Protein AF-L1JAZ6-F1 (afdb_monomer_lite)

Structure (mmCIF, N/CA/C/O backbone):
data_AF-L1JAZ6-F1
#
_entry.id   AF-L1JAZ6-F1
#
loop_
_atom_site.group_PDB
_atom_site.id
_atom_site.type_symbol
_atom_site.label_atom_id
_atom_site.label_alt_id
_atom_site.label_comp_id
_atom_site.label_asym_id
_atom_site.label_entity_id
_atom_site.label_seq_id
_atom_site.pdbx_PDB_ins_code
_atom_site.Cartn_x
_atom_site.Cartn_y
_atom_site.Cartn_z
_atom_site.occupancy
_atom_site.B_iso_or_equiv
_atom_site.auth_seq_id
_atom_site.auth_comp_id
_atom_site.auth_asym_id
_atom_site.auth_atom_id
_atom_site.pdbx_PDB_model_num
ATOM 1 N N . MET A 1 1 ? 54.552 40.195 18.607 1.00 40.12 1 MET A N 1
ATOM 2 C CA . MET A 1 1 ? 54.173 41.070 17.476 1.00 40.12 1 MET A CA 1
ATOM 3 C C . MET A 1 1 ? 52.651 41.120 17.447 1.00 40.12 1 MET A C 1
ATOM 5 O O . MET A 1 1 ? 52.042 40.078 17.297 1.00 40.12 1 MET A O 1
ATOM 9 N N . SER A 1 2 ? 52.064 42.185 18.000 1.00 42.31 2 SER A N 1
ATOM 10 C CA . SER A 1 2 ? 51.432 43.288 17.237 1.00 42.31 2 SER A CA 1
ATOM 11 C C . SER A 1 2 ? 50.010 42.903 16.792 1.00 42.31 2 SER A C 1
ATOM 13 O O . SER A 1 2 ? 49.871 42.086 15.899 1.00 42.31 2 SER A O 1
ATOM 15 N N . LYS A 1 3 ? 48.961 43.256 17.552 1.00 48.41 3 LYS A N 1
ATOM 16 C CA . LYS A 1 3 ? 48.228 44.549 17.617 1.00 48.41 3 LYS A CA 1
ATOM 17 C C . LYS A 1 3 ? 47.015 44.567 16.667 1.00 48.41 3 LYS A C 1
ATOM 19 O O . LYS A 1 3 ? 47.240 44.604 15.469 1.00 48.41 3 LYS A O 1
ATOM 24 N N . ASN A 1 4 ? 45.824 44.749 17.268 1.00 46.75 4 ASN A N 1
ATOM 25 C CA . ASN A 1 4 ? 44.777 45.726 16.884 1.00 46.75 4 ASN A CA 1
ATOM 26 C C . ASN A 1 4 ? 44.071 45.490 15.517 1.00 46.75 4 ASN A C 1
ATOM 28 O O . ASN A 1 4 ? 44.657 44.929 14.614 1.00 46.75 4 ASN A O 1
ATOM 32 N N . LEU A 1 5 ? 42.834 45.892 15.210 1.00 50.84 5 LEU A N 1
ATOM 33 C CA . LEU A 1 5 ? 41.821 46.783 15.785 1.00 50.84 5 LEU A CA 1
ATOM 34 C C . LEU A 1 5 ? 40.533 46.623 14.922 1.00 50.84 5 LEU A C 1
ATOM 36 O O . LEU A 1 5 ? 40.584 45.982 13.878 1.00 50.84 5 LEU A O 1
ATOM 40 N N . LEU A 1 6 ? 39.487 47.375 15.292 1.00 52.31 6 LEU A N 1
ATOM 41 C CA . LEU A 1 6 ? 38.305 47.834 14.524 1.00 52.31 6 LEU A CA 1
ATOM 42 C C . LEU A 1 6 ? 37.010 47.026 14.728 1.00 52.31 6 LEU A C 1
ATOM 44 O O . LEU A 1 6 ? 36.834 45.967 14.144 1.00 52.31 6 LEU A O 1
ATOM 48 N N . PHE A 1 7 ? 36.167 47.360 15.715 1.00 40.31 7 PHE A N 1
ATOM 49 C CA . PHE A 1 7 ? 35.274 48.531 15.924 1.00 40.31 7 PHE A CA 1
ATOM 50 C C . PHE A 1 7 ? 33.908 48.445 15.213 1.00 40.31 7 PHE A C 1
ATOM 52 O O . PHE A 1 7 ? 33.832 48.467 13.994 1.00 40.31 7 PHE A O 1
ATOM 59 N N . CYS A 1 8 ? 32.871 48.459 16.067 1.00 37.38 8 CYS A N 1
ATOM 60 C CA . CYS A 1 8 ? 31.588 49.178 15.996 1.00 37.38 8 CYS A CA 1
ATOM 61 C C . CYS A 1 8 ? 30.747 49.161 14.708 1.00 37.38 8 CYS A C 1
ATOM 63 O O . CYS A 1 8 ? 31.139 49.735 13.704 1.00 37.38 8 CYS A O 1
ATOM 65 N N . ALA A 1 9 ? 29.468 48.782 14.830 1.00 44.75 9 ALA A N 1
ATOM 66 C CA . ALA A 1 9 ? 28.388 49.727 15.169 1.00 44.75 9 ALA A CA 1
ATOM 67 C C . ALA A 1 9 ? 26.988 49.090 14.994 1.00 44.75 9 ALA A C 1
ATOM 69 O O . ALA A 1 9 ? 26.749 48.386 14.024 1.00 44.75 9 ALA A O 1
ATOM 70 N N . LEU A 1 10 ? 26.110 49.352 15.977 1.00 42.75 10 LEU A N 1
ATOM 71 C CA . LEU A 1 10 ? 24.695 49.776 15.886 1.00 42.75 10 LEU A CA 1
ATOM 72 C C . LEU A 1 10 ? 23.866 49.349 14.644 1.00 42.75 10 LEU A C 1
ATOM 74 O O . LEU A 1 10 ? 24.276 49.547 13.515 1.00 42.75 10 LEU A O 1
ATOM 78 N N . ALA A 1 11 ? 22.614 48.903 14.761 1.00 49.25 11 ALA A N 1
ATOM 79 C CA . ALA A 1 11 ? 21.564 49.561 15.530 1.00 49.25 11 ALA A CA 1
ATOM 80 C C . ALA A 1 11 ? 20.359 48.637 15.793 1.00 49.25 11 ALA A C 1
ATOM 82 O O . ALA A 1 11 ? 19.863 47.949 14.904 1.00 49.25 11 ALA A O 1
ATOM 83 N N . LEU A 1 12 ? 19.860 48.708 17.026 1.00 52.28 12 LEU A N 1
ATOM 84 C CA . LEU A 1 12 ? 18.477 48.422 17.395 1.00 52.28 12 LEU A CA 1
ATOM 85 C C . LEU A 1 12 ? 17.603 49.604 16.956 1.00 52.28 12 LEU A C 1
ATOM 87 O O . LEU A 1 12 ? 17.948 50.746 17.252 1.00 52.28 12 LEU A O 1
ATOM 91 N N . SER A 1 13 ? 16.439 49.349 16.363 1.00 60.44 13 SER A N 1
ATOM 92 C CA . SER A 1 13 ? 15.348 50.330 16.376 1.00 60.44 13 SER A CA 1
ATOM 93 C C . SER A 1 13 ? 13.987 49.640 16.395 1.00 60.44 13 SER A C 1
ATOM 95 O O . SER A 1 13 ? 13.542 49.068 15.401 1.00 60.44 13 SER A O 1
ATOM 97 N N . LEU A 1 14 ? 13.344 49.718 17.563 1.00 57.47 14 LEU A N 1
ATOM 98 C CA . LEU A 1 14 ? 11.911 49.532 17.765 1.00 57.47 14 LEU A CA 1
ATOM 99 C C . LEU A 1 14 ? 11.143 50.687 17.109 1.00 57.47 14 LEU A C 1
ATOM 101 O O . LEU A 1 14 ? 11.584 51.830 17.202 1.00 57.47 14 LEU A O 1
ATOM 105 N N . SER A 1 15 ? 9.964 50.419 16.546 1.00 58.94 15 SER A N 1
ATOM 106 C CA . SER A 1 15 ? 8.870 51.391 16.346 1.00 58.94 15 SER A CA 1
ATOM 107 C C . SER A 1 15 ? 7.587 50.588 16.074 1.00 58.94 15 SER A C 1
ATOM 109 O O . SER A 1 15 ? 7.510 49.899 15.067 1.00 58.94 15 SER A O 1
ATOM 111 N N . SER A 1 16 ? 6.698 50.391 17.046 1.00 59.62 16 SER A N 1
ATOM 112 C CA . SER A 1 16 ? 5.607 51.291 17.466 1.00 59.62 16 SER A CA 1
ATOM 113 C C . SER A 1 16 ? 4.258 50.857 16.879 1.00 59.62 16 SER A C 1
ATOM 115 O O . SER A 1 16 ? 4.050 50.852 15.672 1.00 59.62 16 SER A O 1
ATOM 117 N N . LEU A 1 17 ? 3.353 50.482 17.789 1.00 53.88 17 LEU A N 1
ATOM 118 C CA . LEU A 1 17 ? 1.921 50.269 17.580 1.00 53.88 17 LEU A CA 1
ATOM 119 C C . LEU A 1 17 ? 1.251 51.507 16.967 1.00 53.88 17 LEU A C 1
ATOM 121 O O . LEU A 1 17 ? 1.543 52.620 17.398 1.00 53.88 17 LEU A O 1
ATOM 125 N N . GLN A 1 18 ? 0.211 51.290 16.156 1.00 60.66 18 GLN A N 1
ATOM 126 C CA . GLN A 1 18 ? -0.984 52.141 16.178 1.00 60.66 18 GLN A CA 1
ATOM 127 C C . GLN A 1 18 ? -2.245 51.363 15.762 1.00 60.66 18 GLN A C 1
ATOM 129 O O . GLN A 1 18 ? -2.396 50.909 14.631 1.00 60.66 18 GLN A O 1
ATOM 134 N N . LEU A 1 19 ? -3.139 51.221 16.745 1.00 54.38 19 LEU A N 1
ATOM 135 C CA . LEU A 1 19 ? -4.578 50.983 16.619 1.00 54.38 19 LEU A CA 1
ATOM 136 C C . LEU A 1 19 ? -5.253 52.181 15.928 1.00 54.38 19 LEU A C 1
ATOM 138 O O . LEU A 1 19 ? -4.912 53.313 16.258 1.00 54.38 19 LEU A O 1
ATOM 142 N N . ALA A 1 20 ? -6.287 51.931 15.117 1.00 49.22 20 ALA A N 1
ATOM 143 C CA . ALA A 1 20 ? -7.644 52.498 15.273 1.00 49.22 20 ALA A CA 1
ATOM 144 C C . ALA A 1 20 ? -8.492 52.194 14.017 1.00 49.22 20 ALA A C 1
ATOM 146 O O . ALA A 1 20 ? -8.080 52.487 12.904 1.00 49.22 20 ALA A O 1
ATOM 147 N N . VAL A 1 21 ? -9.548 51.385 14.126 1.00 50.97 21 VAL A N 1
ATOM 148 C CA . VAL A 1 21 ? -10.956 51.739 14.428 1.00 50.97 21 VAL A CA 1
ATOM 149 C C . VAL A 1 21 ? -11.771 52.122 13.178 1.00 50.97 21 VAL A C 1
ATOM 151 O O . VAL A 1 21 ? -11.668 53.216 12.643 1.00 50.97 21 VAL A O 1
ATOM 154 N N . ALA A 1 22 ? -12.596 51.147 12.783 1.00 49.78 22 ALA A N 1
ATOM 155 C CA . ALA A 1 22 ? -13.984 51.198 12.309 1.00 49.78 22 ALA A CA 1
ATOM 156 C C . ALA A 1 22 ? -14.507 52.405 11.502 1.00 49.78 22 ALA A C 1
ATOM 158 O O . ALA A 1 22 ? -14.675 53.497 12.033 1.00 49.78 22 ALA A O 1
ATOM 159 N N . TYR A 1 23 ? -15.002 52.100 10.296 1.00 50.78 23 TYR A N 1
ATOM 160 C CA . TYR A 1 23 ? -16.158 52.763 9.681 1.00 50.78 23 TYR A CA 1
ATOM 161 C C . TYR A 1 23 ? -17.062 51.714 8.987 1.00 50.78 23 TYR A C 1
ATOM 163 O O . TYR A 1 23 ? -16.689 51.118 7.981 1.00 50.78 23 TYR A O 1
ATOM 171 N N . LEU A 1 24 ? -18.242 51.474 9.572 1.00 51.34 24 LEU A N 1
ATOM 172 C CA . LEU A 1 24 ? -19.503 51.014 8.936 1.00 51.34 24 LEU A CA 1
ATOM 173 C C . LEU A 1 24 ? -20.284 52.288 8.513 1.00 51.34 24 LEU A C 1
ATOM 175 O O . LEU A 1 24 ? -19.944 53.326 9.091 1.00 51.34 24 LEU A O 1
ATOM 179 N N . PRO A 1 25 ? -21.321 52.313 7.624 1.00 56.19 25 PRO A N 1
ATOM 180 C CA . PRO A 1 25 ? -22.474 51.379 7.492 1.00 56.19 25 PRO A CA 1
ATOM 181 C C . PRO A 1 25 ? -23.072 51.365 6.034 1.00 56.19 25 PRO A C 1
ATOM 183 O O . PRO A 1 25 ? -22.316 51.642 5.107 1.00 56.19 25 PRO A O 1
ATOM 186 N N . PRO A 1 26 ? -24.393 51.198 5.751 1.00 52.59 26 PRO A N 1
ATOM 187 C CA . PRO A 1 26 ? -25.452 50.345 6.305 1.00 52.59 26 PRO A CA 1
ATOM 188 C C . PRO A 1 26 ? -26.037 49.334 5.281 1.00 52.59 26 PRO A C 1
ATOM 190 O O . PRO A 1 26 ? -25.867 49.411 4.069 1.00 52.59 26 PRO A O 1
ATOM 193 N N . SER A 1 27 ? -26.814 48.412 5.843 1.00 57.09 27 SER A N 1
ATOM 194 C CA . SER A 1 27 ? -27.771 47.467 5.258 1.00 57.09 27 SER A CA 1
ATOM 195 C C . SER A 1 27 ? -28.603 47.935 4.051 1.00 57.09 27 SER A C 1
ATOM 197 O O . SER A 1 27 ? -29.375 48.888 4.153 1.00 57.09 27 SER A O 1
ATOM 199 N N . MET A 1 28 ? -28.608 47.119 2.993 1.00 52.12 28 MET A N 1
ATOM 200 C CA . MET A 1 28 ? -29.760 46.937 2.102 1.00 52.12 28 MET A CA 1
ATOM 201 C C . MET A 1 28 ? -30.120 45.449 2.073 1.00 52.12 28 MET A C 1
ATOM 203 O O . MET A 1 28 ? -29.403 44.621 1.515 1.00 52.12 28 MET A O 1
ATOM 207 N N . SER A 1 29 ? -31.240 45.122 2.709 1.00 55.03 29 SER A N 1
ATOM 208 C CA . SER A 1 29 ? -31.910 43.832 2.599 1.00 55.03 29 SER A CA 1
ATOM 209 C C . SER A 1 29 ? -32.786 43.843 1.353 1.00 55.03 29 SER A C 1
ATOM 211 O O . SER A 1 29 ? -33.748 44.604 1.316 1.00 55.03 29 SER A O 1
ATOM 213 N N . LEU A 1 30 ? -32.525 42.966 0.382 1.00 50.59 30 LEU A N 1
ATOM 214 C CA . LEU A 1 30 ? -33.551 42.515 -0.557 1.00 50.59 30 LEU A CA 1
ATOM 215 C C . LEU A 1 30 ? -33.416 41.012 -0.800 1.00 50.59 30 LEU A C 1
ATOM 217 O O . LEU A 1 30 ? -32.408 40.490 -1.267 1.00 50.59 30 LEU A O 1
ATOM 221 N N . SER A 1 31 ? -34.493 40.348 -0.408 1.00 52.72 31 SER A N 1
ATOM 222 C CA . SER A 1 31 ? -34.782 38.936 -0.544 1.00 52.72 31 SER A CA 1
ATOM 223 C C . SER A 1 31 ? -34.850 38.535 -2.015 1.00 52.72 31 SER A C 1
ATOM 225 O O . SER A 1 31 ? -35.717 39.006 -2.746 1.00 52.72 31 SER A O 1
ATOM 227 N N . LEU A 1 32 ? -34.001 37.596 -2.419 1.00 51.44 32 LEU A N 1
ATOM 228 C CA . LEU A 1 32 ? -34.324 36.651 -3.479 1.00 51.44 32 LEU A CA 1
ATOM 229 C C . LEU A 1 32 ? -34.070 35.256 -2.921 1.00 51.44 32 LEU A C 1
ATOM 231 O O . LEU A 1 32 ? -32.935 34.798 -2.800 1.00 51.44 32 LEU A O 1
ATOM 235 N N . ARG A 1 33 ? -35.176 34.602 -2.552 1.00 55.59 33 ARG A N 1
ATOM 236 C CA . ARG A 1 33 ? -35.276 33.158 -2.354 1.00 55.59 33 ARG A CA 1
ATOM 237 C C . ARG A 1 33 ? -34.659 32.458 -3.561 1.00 55.59 33 ARG A C 1
ATOM 239 O O . ARG A 1 33 ? -35.316 32.271 -4.580 1.00 55.59 33 ARG A O 1
ATOM 246 N N . SER A 1 34 ? -33.402 32.057 -3.441 1.00 45.56 34 SER A N 1
ATOM 247 C CA . SER A 1 3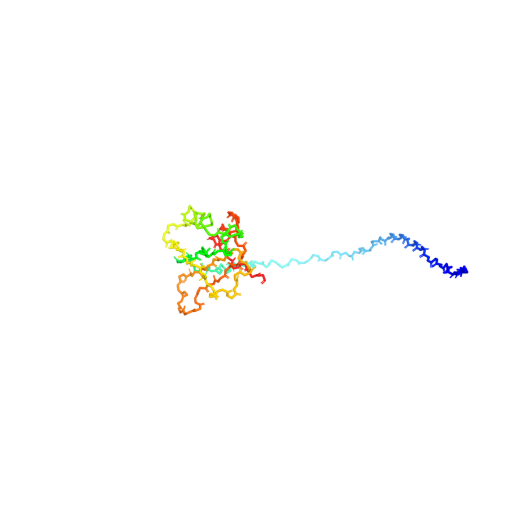4 ?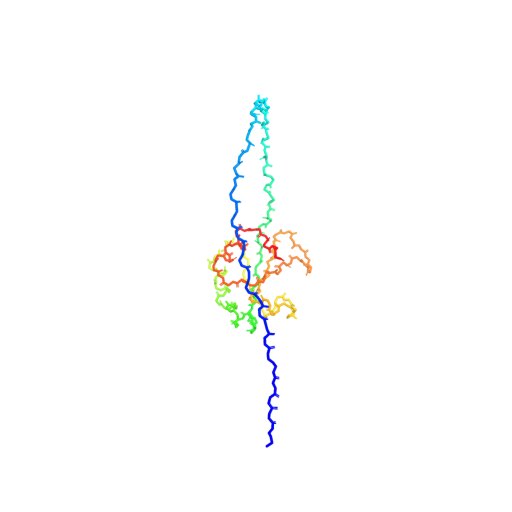 -32.814 31.071 -4.329 1.00 45.56 34 SER A CA 1
ATOM 248 C C . SER A 1 34 ? -32.919 29.732 -3.620 1.00 45.56 34 SER A C 1
ATOM 250 O O . SER A 1 34 ? -32.066 29.369 -2.815 1.00 45.56 34 SER A O 1
ATOM 252 N N . ASN A 1 35 ? -33.989 28.995 -3.919 1.00 51.97 35 ASN A N 1
ATOM 253 C CA . ASN A 1 35 ? -34.008 27.548 -3.746 1.00 51.97 35 ASN A CA 1
ATOM 254 C C . ASN A 1 35 ? -33.007 26.944 -4.744 1.00 51.97 35 ASN A C 1
ATOM 256 O O . ASN A 1 35 ? -33.391 26.261 -5.690 1.00 51.97 35 ASN A O 1
ATOM 260 N N . ARG A 1 36 ? -31.706 27.202 -4.562 1.00 55.09 36 ARG A N 1
ATOM 261 C CA . ARG A 1 36 ? -30.694 26.276 -5.053 1.00 55.09 36 ARG A CA 1
ATOM 262 C C . ARG A 1 36 ? -30.733 25.098 -4.098 1.00 55.09 36 ARG A C 1
ATOM 264 O O . ARG A 1 36 ? -29.976 25.029 -3.136 1.00 55.09 36 ARG A O 1
ATOM 271 N N . LEU A 1 37 ? -31.633 24.161 -4.397 1.00 51.44 37 LEU A N 1
ATOM 272 C CA . LEU A 1 37 ? -31.300 22.753 -4.258 1.00 51.44 37 LEU A CA 1
ATOM 273 C C . LEU A 1 37 ? -30.006 22.564 -5.058 1.00 51.44 37 LEU A C 1
ATOM 275 O O . LEU A 1 37 ? -30.014 22.300 -6.258 1.00 51.44 37 LEU A O 1
ATOM 279 N N . SER A 1 38 ? -28.874 22.795 -4.404 1.00 50.38 38 SER A N 1
ATOM 280 C CA . SER A 1 38 ? -27.635 22.173 -4.812 1.00 50.38 38 SER A CA 1
ATOM 281 C C . SER A 1 38 ? -27.860 20.697 -4.543 1.00 50.38 38 SER A C 1
ATOM 283 O O . SER A 1 38 ? -27.611 20.213 -3.441 1.00 50.38 38 SER A O 1
ATOM 285 N N . THR A 1 39 ? -28.391 19.988 -5.540 1.00 51.06 39 THR A N 1
ATOM 286 C CA . THR A 1 39 ? -28.069 18.580 -5.719 1.00 51.06 39 THR A CA 1
ATOM 287 C C . THR A 1 39 ? -26.553 18.547 -5.746 1.00 51.06 39 THR A C 1
ATOM 289 O O . THR A 1 39 ? -25.927 18.868 -6.756 1.00 51.06 39 THR A O 1
ATOM 292 N N . MET A 1 40 ? -25.957 18.304 -4.580 1.00 50.91 40 MET A N 1
ATOM 293 C CA . MET A 1 40 ? -24.551 17.992 -4.486 1.00 50.91 40 MET A CA 1
ATOM 294 C C . MET A 1 40 ? -24.391 16.763 -5.365 1.00 50.91 40 MET A C 1
ATOM 296 O O . MET A 1 40 ? -24.944 15.707 -5.064 1.00 50.91 40 MET A O 1
ATOM 300 N N . CYS A 1 41 ? -23.737 16.949 -6.510 1.00 48.41 41 CYS A N 1
ATOM 301 C CA . CYS A 1 41 ? -23.253 15.853 -7.318 1.00 48.41 41 CYS A CA 1
ATOM 302 C C . CYS A 1 41 ? -22.315 15.085 -6.392 1.00 48.41 41 CYS A C 1
ATOM 304 O O . CYS A 1 41 ? -21.185 15.507 -6.145 1.00 48.41 41 CYS A O 1
ATOM 306 N N . MET A 1 42 ? -22.837 14.029 -5.772 1.00 37.72 42 MET A N 1
ATOM 307 C CA . MET A 1 42 ? -22.012 13.006 -5.172 1.00 37.72 42 MET A CA 1
ATOM 308 C C . MET A 1 42 ? -21.227 12.468 -6.357 1.00 37.72 42 MET A C 1
ATOM 310 O O . MET A 1 42 ? -21.773 11.722 -7.167 1.00 37.72 42 MET A O 1
ATOM 314 N N . CYS A 1 43 ? -19.990 12.933 -6.536 1.00 45.47 43 CYS A N 1
ATOM 315 C CA . CYS A 1 43 ? -19.035 12.220 -7.359 1.00 45.47 43 CYS A CA 1
ATOM 316 C C . CYS A 1 43 ? -18.999 10.823 -6.751 1.00 45.47 43 CYS A C 1
ATOM 318 O O . CYS A 1 43 ? -18.398 10.638 -5.693 1.00 45.47 43 CYS A O 1
ATOM 320 N N . SER A 1 44 ? -19.744 9.894 -7.348 1.00 49.50 44 SER A N 1
ATOM 321 C CA . SER A 1 44 ? -19.715 8.489 -6.992 1.00 49.50 44 SER A CA 1
ATOM 322 C C . SER A 1 44 ? -18.284 8.068 -7.260 1.00 49.50 44 SER A C 1
ATOM 324 O O . SER A 1 44 ? -17.890 7.865 -8.404 1.00 49.50 44 SER A O 1
ATOM 326 N N . SER A 1 45 ? -17.440 8.098 -6.230 1.00 63.66 45 SER A N 1
ATOM 327 C CA . SER A 1 45 ? -16.170 7.414 -6.323 1.00 63.66 45 SER A CA 1
ATOM 328 C C . SER A 1 45 ? -16.545 5.956 -6.447 1.00 63.66 45 SER A C 1
ATOM 330 O O . SER A 1 45 ? -17.112 5.407 -5.499 1.00 63.66 45 SER A O 1
ATOM 332 N N . GLU A 1 46 ? -16.282 5.381 -7.617 1.00 75.94 46 GLU A N 1
ATOM 333 C CA . GLU A 1 46 ? -16.462 3.954 -7.830 1.00 75.94 46 GLU A CA 1
ATOM 334 C C . GLU A 1 46 ? -15.853 3.189 -6.648 1.00 75.94 46 GLU A C 1
ATOM 336 O O . GLU A 1 46 ? -14.795 3.590 -6.130 1.00 75.94 46 GLU A O 1
ATOM 341 N N . PRO A 1 47 ? -16.548 2.150 -6.160 1.00 86.81 47 PRO A N 1
ATOM 342 C CA . PRO A 1 47 ? -16.094 1.402 -5.002 1.00 86.81 47 PRO A CA 1
ATOM 343 C C . PRO A 1 47 ? -14.699 0.836 -5.272 1.00 86.81 47 PRO A C 1
ATOM 345 O O . PRO A 1 47 ? -14.351 0.495 -6.404 1.00 86.81 47 PRO A O 1
ATOM 348 N N . ILE A 1 48 ? -13.890 0.740 -4.222 1.00 91.31 48 ILE A N 1
ATOM 349 C CA . ILE A 1 48 ? -12.564 0.131 -4.320 1.00 91.31 48 ILE A CA 1
ATOM 350 C C . ILE A 1 48 ? -12.741 -1.344 -4.687 1.00 91.31 48 ILE A C 1
ATOM 352 O O . ILE A 1 48 ? -13.625 -2.021 -4.163 1.00 91.31 48 ILE A O 1
ATOM 356 N N . GLU A 1 49 ? -11.921 -1.821 -5.614 1.00 93.12 49 GLU A N 1
ATOM 357 C CA . GLU A 1 49 ? -11.880 -3.221 -6.026 1.00 93.12 49 GLU A CA 1
ATOM 358 C C . GLU A 1 49 ? -10.702 -3.935 -5.373 1.00 93.12 49 GLU A C 1
ATOM 360 O O . GLU A 1 49 ? -10.877 -4.973 -4.737 1.00 93.12 49 GLU A O 1
ATOM 365 N N . LYS A 1 50 ? -9.512 -3.336 -5.482 1.00 94.38 50 LYS A N 1
ATOM 366 C CA . LYS A 1 50 ? -8.260 -3.933 -5.028 1.00 94.38 50 LYS A CA 1
ATOM 367 C C . LYS A 1 50 ? -7.353 -2.900 -4.375 1.00 94.38 50 LYS A C 1
ATOM 369 O O . LYS A 1 50 ? -7.247 -1.759 -4.826 1.00 94.38 50 LYS A O 1
ATOM 374 N N . ILE A 1 51 ? -6.672 -3.322 -3.318 1.00 95.62 51 ILE A N 1
ATOM 375 C CA . ILE A 1 51 ? -5.650 -2.566 -2.603 1.00 95.62 51 ILE A CA 1
ATOM 376 C C . ILE A 1 51 ? -4.375 -3.401 -2.583 1.00 95.62 51 ILE A C 1
ATOM 378 O O . ILE A 1 51 ? -4.366 -4.505 -2.046 1.00 95.62 51 ILE A O 1
ATOM 382 N N . THR A 1 52 ? -3.279 -2.853 -3.098 1.00 96.12 52 THR A N 1
ATOM 383 C CA . THR A 1 52 ? -1.969 -3.509 -3.077 1.00 96.12 52 THR A CA 1
ATOM 384 C C . THR A 1 52 ? -1.016 -2.750 -2.157 1.00 96.12 52 THR A C 1
ATOM 386 O O . THR A 1 52 ? -0.646 -1.603 -2.414 1.00 96.12 52 THR A O 1
ATOM 389 N N . VAL A 1 53 ? -0.562 -3.388 -1.078 1.00 96.44 53 VAL A N 1
ATOM 390 C CA . VAL A 1 53 ? 0.334 -2.775 -0.085 1.00 96.44 53 VAL A CA 1
ATOM 391 C C . VAL A 1 53 ? 1.803 -3.068 -0.400 1.00 96.44 53 VAL A C 1
ATOM 393 O O . VAL A 1 53 ? 2.215 -4.219 -0.577 1.00 96.44 53 VAL A O 1
ATOM 396 N N . CYS A 1 54 ? 2.639 -2.027 -0.398 1.00 95.81 54 CYS A N 1
ATOM 397 C CA . CYS A 1 54 ? 4.087 -2.172 -0.519 1.00 95.81 54 CYS A CA 1
ATOM 398 C C . CYS A 1 54 ? 4.702 -2.814 0.739 1.00 95.81 54 CYS A C 1
ATOM 400 O O . CYS A 1 54 ? 4.710 -2.228 1.826 1.00 95.81 54 CYS A O 1
ATOM 402 N N . THR A 1 55 ? 5.311 -3.988 0.573 1.00 95.69 55 THR A N 1
ATOM 403 C CA . THR A 1 55 ? 6.041 -4.738 1.616 1.00 95.69 55 THR A CA 1
ATOM 404 C C . THR A 1 55 ? 7.552 -4.771 1.403 1.00 95.69 55 THR A C 1
ATOM 406 O O . THR A 1 55 ? 8.277 -5.484 2.097 1.00 95.69 55 THR A O 1
ATOM 409 N N . GLY A 1 56 ? 8.060 -3.954 0.480 1.00 94.12 56 GLY A N 1
ATOM 410 C CA . GLY A 1 56 ? 9.490 -3.791 0.250 1.00 94.12 56 GLY A CA 1
ATOM 411 C C . GLY A 1 56 ? 10.258 -3.308 1.483 1.00 94.12 56 GLY A C 1
ATOM 412 O O . GLY A 1 56 ? 9.665 -2.793 2.440 1.00 94.12 56 GLY A O 1
ATOM 413 N N . PRO A 1 57 ? 11.596 -3.429 1.467 1.00 93.50 57 PRO A N 1
ATOM 414 C CA . PRO A 1 57 ? 12.438 -3.077 2.607 1.00 93.50 57 PRO A CA 1
ATOM 415 C C . PRO A 1 57 ? 12.289 -1.605 3.012 1.00 93.50 57 PRO A C 1
ATOM 417 O O . PRO A 1 57 ? 12.238 -1.310 4.203 1.00 93.50 57 PRO A O 1
ATOM 420 N N . THR A 1 58 ? 12.160 -0.686 2.051 1.00 93.06 58 THR A N 1
ATOM 421 C CA . THR A 1 58 ? 12.003 0.750 2.332 1.00 93.06 58 THR A CA 1
ATOM 422 C C . THR A 1 58 ? 10.645 1.065 2.959 1.00 93.06 58 THR A C 1
ATOM 424 O O . THR A 1 58 ? 10.592 1.682 4.019 1.00 93.06 58 THR A O 1
ATOM 427 N N . CYS A 1 59 ? 9.550 0.565 2.372 1.00 93.44 59 CYS A N 1
ATOM 428 C CA . CYS A 1 59 ? 8.203 0.719 2.930 1.00 93.44 59 CYS A CA 1
ATOM 429 C C . CYS A 1 59 ? 8.118 0.129 4.346 1.00 93.44 59 CYS A C 1
ATOM 431 O O . CYS A 1 59 ? 7.602 0.779 5.250 1.00 93.44 59 CYS A O 1
ATOM 433 N N . SER A 1 60 ? 8.697 -1.057 4.562 1.00 93.38 60 SER A N 1
ATOM 434 C CA . SER A 1 60 ? 8.710 -1.729 5.868 1.00 93.38 60 SER A CA 1
ATOM 435 C C . SER A 1 60 ? 9.487 -0.949 6.933 1.00 93.38 60 SER A C 1
ATOM 437 O O . SER A 1 60 ? 9.040 -0.855 8.072 1.00 93.38 60 SER A O 1
ATOM 439 N N . ARG A 1 61 ? 10.631 -0.344 6.580 1.00 93.31 61 ARG A N 1
ATOM 440 C CA . ARG A 1 61 ? 11.415 0.497 7.507 1.00 93.31 61 ARG A CA 1
ATOM 441 C C . ARG A 1 61 ? 10.692 1.785 7.900 1.00 93.31 61 ARG A C 1
ATOM 443 O O . ARG A 1 61 ? 10.890 2.271 9.007 1.00 93.31 61 ARG A O 1
ATOM 450 N N . ASN A 1 62 ? 9.834 2.307 7.026 1.00 90.25 62 ASN A N 1
ATOM 451 C CA . ASN A 1 62 ? 9.117 3.565 7.240 1.00 90.25 62 ASN A CA 1
ATOM 452 C C . ASN A 1 62 ? 7.760 3.399 7.952 1.00 90.25 62 ASN A C 1
ATOM 454 O O . ASN A 1 62 ? 6.960 4.337 7.952 1.00 90.25 62 ASN A O 1
ATOM 458 N N . GLY A 1 63 ? 7.492 2.235 8.554 1.00 86.12 63 GLY A N 1
ATOM 459 C CA . GLY A 1 63 ? 6.234 1.936 9.255 1.00 86.12 63 GLY A CA 1
ATOM 460 C C . GLY A 1 63 ? 5.154 1.281 8.385 1.00 86.12 63 GLY A C 1
ATOM 461 O O . GLY A 1 63 ? 4.040 1.073 8.848 1.00 86.12 63 GLY A O 1
ATOM 462 N N . GLY A 1 64 ? 5.480 0.945 7.136 1.00 88.88 64 GLY A N 1
ATOM 463 C CA . GLY A 1 64 ? 4.634 0.182 6.224 1.00 88.88 64 GLY A CA 1
ATOM 464 C C . GLY A 1 64 ? 4.863 -1.323 6.322 1.00 88.88 64 GLY A C 1
ATOM 465 O O . GLY A 1 64 ? 5.324 -1.840 7.336 1.00 88.88 64 GLY A O 1
ATOM 466 N N . GLY A 1 65 ? 4.604 -2.043 5.230 1.00 91.44 65 GLY A N 1
ATOM 467 C CA . GLY A 1 65 ? 4.836 -3.483 5.150 1.00 91.44 65 GLY A CA 1
ATOM 468 C C . GLY A 1 65 ? 3.793 -4.296 5.912 1.00 91.44 65 GLY A C 1
ATOM 469 O O . GLY A 1 65 ? 2.601 -4.050 5.763 1.00 91.44 65 GLY A O 1
ATOM 470 N N . LYS A 1 66 ? 4.225 -5.285 6.706 1.00 94.06 66 LYS A N 1
ATOM 471 C CA . LYS A 1 66 ? 3.307 -6.217 7.393 1.00 94.06 66 LYS A CA 1
ATOM 472 C C . LYS A 1 66 ? 2.296 -5.529 8.329 1.00 94.06 66 LYS A C 1
ATOM 474 O O . LYS A 1 66 ? 1.132 -5.911 8.270 1.00 94.06 66 LYS A O 1
ATOM 479 N N . PRO A 1 67 ? 2.679 -4.539 9.164 1.00 94.19 67 PRO A N 1
ATOM 480 C CA . PRO A 1 67 ? 1.720 -3.820 10.005 1.00 94.19 67 PRO A CA 1
ATOM 481 C C . PRO A 1 67 ? 0.641 -3.103 9.190 1.00 94.19 67 PRO A C 1
ATOM 483 O O . PRO A 1 67 ? -0.537 -3.216 9.505 1.00 94.19 67 PRO A O 1
ATOM 486 N N . LEU A 1 68 ? 1.036 -2.419 8.111 1.00 95.38 68 LEU A N 1
ATOM 487 C CA . LEU A 1 68 ? 0.102 -1.704 7.244 1.00 95.38 68 LEU A CA 1
ATOM 488 C C . LEU A 1 68 ? -0.815 -2.659 6.477 1.00 95.38 68 LEU A C 1
ATOM 490 O O . LEU A 1 68 ? -2.016 -2.427 6.413 1.00 95.38 68 LEU A O 1
ATOM 494 N N . LEU A 1 69 ? -0.267 -3.762 5.958 1.00 96.44 69 LEU A N 1
ATOM 495 C CA . LEU A 1 69 ? -1.054 -4.816 5.318 1.00 96.44 69 LEU A CA 1
ATOM 496 C C . LEU A 1 69 ? -2.125 -5.360 6.268 1.00 96.44 69 LEU A C 1
ATOM 498 O O . LEU A 1 69 ? -3.280 -5.484 5.876 1.00 96.44 69 LEU A O 1
ATOM 502 N N . LYS A 1 70 ? -1.752 -5.631 7.522 1.00 96.38 70 LYS A N 1
ATOM 503 C CA . LYS A 1 70 ? -2.686 -6.110 8.540 1.00 96.38 70 LYS A CA 1
ATOM 504 C C . LYS A 1 70 ? -3.802 -5.095 8.814 1.00 96.38 70 LYS A C 1
ATOM 506 O O . LYS A 1 70 ? -4.956 -5.494 8.869 1.00 96.38 70 LYS A O 1
ATOM 511 N N . MET A 1 71 ? -3.481 -3.801 8.909 1.00 95.69 71 MET A N 1
ATOM 512 C CA . MET A 1 71 ? -4.500 -2.754 9.075 1.00 95.69 71 MET A CA 1
ATOM 513 C C . MET A 1 71 ? -5.499 -2.742 7.911 1.00 95.69 71 MET A C 1
ATOM 515 O O . MET A 1 71 ? -6.701 -2.711 8.146 1.00 95.69 71 MET A O 1
ATOM 519 N N . PHE A 1 72 ? -5.035 -2.843 6.662 1.00 96.06 72 PHE A N 1
ATOM 520 C CA . PHE A 1 72 ? -5.951 -2.949 5.522 1.00 96.06 72 PHE A CA 1
ATOM 521 C C . PHE A 1 72 ? -6.791 -4.227 5.562 1.00 96.06 72 PHE A C 1
ATOM 523 O O . PHE A 1 72 ? -7.981 -4.159 5.293 1.00 96.06 72 PHE A O 1
ATOM 530 N N . GLN A 1 73 ? -6.214 -5.371 5.929 1.00 95.62 73 GLN A N 1
ATOM 531 C CA . GLN A 1 73 ? -6.961 -6.630 6.038 1.00 95.62 73 GLN A CA 1
ATOM 532 C C . GLN A 1 73 ? -8.043 -6.596 7.127 1.00 95.62 73 GLN A C 1
ATOM 534 O O . GLN A 1 73 ? -9.072 -7.243 6.975 1.00 95.62 73 GLN A O 1
ATOM 539 N N . GLU A 1 74 ? -7.821 -5.857 8.215 1.00 95.88 74 GLU A N 1
ATOM 540 C CA . GLU A 1 74 ? -8.784 -5.723 9.315 1.00 95.88 74 GLU A CA 1
ATOM 541 C C . GLU A 1 74 ? -9.877 -4.685 9.030 1.00 95.88 74 GLU A C 1
ATOM 543 O O . GLU A 1 74 ? -10.995 -4.829 9.518 1.00 95.88 74 GLU A O 1
ATOM 548 N N . MET A 1 75 ? -9.560 -3.636 8.265 1.00 94.62 75 MET A N 1
ATOM 549 C CA . MET A 1 75 ? -10.454 -2.493 8.047 1.00 94.62 75 MET A CA 1
ATOM 550 C C . MET A 1 75 ? -11.159 -2.504 6.688 1.00 94.62 75 MET A C 1
ATOM 552 O O . MET A 1 75 ? -12.150 -1.792 6.519 1.00 94.62 75 MET A O 1
ATOM 556 N N . ALA A 1 76 ? -10.653 -3.257 5.707 1.00 93.44 76 ALA A N 1
ATOM 557 C CA . ALA A 1 76 ? -11.241 -3.302 4.376 1.00 93.44 76 ALA A CA 1
ATOM 558 C C . ALA A 1 76 ? -12.671 -3.871 4.422 1.00 93.44 76 ALA A C 1
ATOM 560 O O . ALA A 1 76 ? -12.915 -4.877 5.094 1.00 93.44 76 ALA A O 1
ATOM 561 N N . PRO A 1 77 ? -13.623 -3.252 3.701 1.00 91.19 77 PRO A N 1
ATOM 562 C CA . PRO A 1 77 ? -14.975 -3.775 3.612 1.00 91.19 77 PRO A CA 1
ATOM 563 C C . PRO A 1 77 ? -15.001 -5.088 2.820 1.00 91.19 77 PRO A C 1
ATOM 565 O O . PRO A 1 77 ? -14.116 -5.370 2.007 1.00 91.19 77 PRO A O 1
ATOM 568 N N . GLU A 1 78 ? -16.052 -5.880 3.029 1.00 89.75 78 GLU A N 1
ATOM 569 C CA . GLU A 1 78 ? -16.250 -7.124 2.287 1.00 89.75 78 GLU A CA 1
ATOM 570 C C . GLU A 1 78 ? -16.259 -6.876 0.770 1.00 89.75 78 GLU A C 1
ATOM 572 O O . GLU A 1 78 ? -16.889 -5.942 0.269 1.00 89.75 78 GLU A O 1
ATOM 577 N N . GLY A 1 79 ? -15.557 -7.736 0.028 1.00 89.19 79 GLY A N 1
ATOM 578 C CA . GLY A 1 79 ? -15.461 -7.652 -1.430 1.00 89.19 79 GLY A CA 1
ATOM 579 C C . GLY A 1 79 ? -14.340 -6.758 -1.971 1.00 89.19 79 GLY A C 1
ATOM 580 O O . GLY A 1 79 ? -14.243 -6.638 -3.191 1.00 89.19 79 GLY A O 1
ATOM 581 N N . VAL A 1 80 ? -13.498 -6.168 -1.113 1.00 92.75 80 VAL A N 1
ATOM 582 C CA . VAL A 1 80 ? -12.225 -5.541 -1.513 1.00 92.75 80 VAL A CA 1
ATOM 583 C C . VAL A 1 80 ? -11.092 -6.560 -1.406 1.00 92.75 80 VAL A C 1
ATOM 585 O O . VAL A 1 80 ? -10.882 -7.158 -0.351 1.00 92.75 80 VAL A O 1
ATOM 588 N N . GLU A 1 81 ? -10.333 -6.744 -2.483 1.00 95.19 81 GLU A N 1
ATOM 589 C CA . GLU A 1 81 ? -9.137 -7.585 -2.476 1.00 95.19 81 GLU A CA 1
ATOM 590 C C . GLU A 1 81 ? -7.960 -6.816 -1.857 1.00 95.19 81 GLU A C 1
ATOM 592 O O . GLU A 1 81 ? -7.618 -5.725 -2.308 1.00 95.19 81 GLU A O 1
ATOM 597 N N . VAL A 1 82 ? -7.327 -7.373 -0.822 1.00 96.50 82 VAL A N 1
ATOM 598 C CA . VAL A 1 82 ? -6.151 -6.770 -0.178 1.00 96.50 82 VAL A CA 1
ATOM 599 C C . VAL A 1 82 ? -4.936 -7.659 -0.401 1.00 96.50 82 VAL A C 1
ATOM 601 O O . VAL A 1 82 ? -4.805 -8.720 0.209 1.00 96.50 82 VAL A O 1
ATOM 604 N N . ASP A 1 83 ? -4.020 -7.176 -1.231 1.00 96.25 83 ASP A N 1
ATOM 605 C CA . ASP A 1 83 ? -2.809 -7.867 -1.650 1.00 96.25 83 ASP A CA 1
ATOM 606 C C . ASP A 1 83 ? -1.538 -7.154 -1.193 1.00 96.25 83 ASP A C 1
ATOM 608 O O . ASP A 1 83 ? -1.539 -6.029 -0.684 1.00 96.25 83 ASP A O 1
ATOM 612 N N . SER A 1 84 ? -0.400 -7.819 -1.396 1.00 95.75 84 SER A N 1
ATOM 613 C CA . SER A 1 84 ? 0.901 -7.218 -1.133 1.00 95.75 84 SER A CA 1
ATOM 614 C C . SER A 1 84 ? 1.937 -7.551 -2.193 1.00 95.75 84 SER A C 1
ATOM 616 O O . SER A 1 84 ? 1.996 -8.664 -2.712 1.00 95.75 84 SER A O 1
ATOM 618 N N . VAL A 1 85 ? 2.809 -6.583 -2.469 1.00 95.19 85 VAL A N 1
ATOM 619 C CA . VAL A 1 85 ? 3.932 -6.728 -3.406 1.00 95.19 85 VAL A CA 1
ATOM 620 C C . VAL A 1 85 ? 5.192 -6.102 -2.828 1.00 95.19 85 VAL A C 1
ATOM 622 O O . VAL A 1 85 ? 5.139 -5.277 -1.914 1.00 95.19 85 VAL A O 1
ATOM 625 N N . LYS A 1 86 ? 6.359 -6.458 -3.375 1.00 93.06 86 LYS A N 1
ATOM 626 C CA . LYS A 1 86 ? 7.633 -5.872 -2.929 1.00 93.06 86 LYS A CA 1
ATOM 627 C C . LYS A 1 86 ? 7.722 -4.378 -3.238 1.00 93.06 86 LYS A C 1
ATOM 629 O O . LYS A 1 86 ? 8.258 -3.631 -2.428 1.00 93.06 86 LYS A O 1
ATOM 634 N N . CYS A 1 87 ? 7.215 -3.928 -4.379 1.00 92.44 87 CYS A N 1
ATOM 635 C CA . CYS A 1 87 ? 7.175 -2.512 -4.713 1.00 92.44 87 CYS A CA 1
ATOM 636 C C . CYS A 1 87 ? 6.042 -2.240 -5.701 1.00 92.44 87 CYS A C 1
ATOM 638 O O . CYS A 1 87 ? 5.926 -2.962 -6.682 1.00 92.44 87 CYS A O 1
ATOM 640 N N . VAL A 1 88 ? 5.241 -1.210 -5.431 1.00 90.38 88 VAL A N 1
ATOM 641 C CA . VAL A 1 88 ? 4.096 -0.809 -6.269 1.00 90.38 88 VAL A CA 1
ATOM 642 C C . VAL A 1 88 ? 4.483 0.144 -7.408 1.00 90.38 88 VAL A C 1
ATOM 644 O O . VAL A 1 88 ? 3.676 0.401 -8.282 1.00 90.38 88 VAL A O 1
ATOM 647 N N . SER A 1 89 ? 5.710 0.679 -7.412 1.00 85.50 89 SER A N 1
ATOM 648 C CA . SER A 1 89 ? 6.158 1.706 -8.371 1.00 85.50 89 SER A CA 1
ATOM 649 C C . SER A 1 89 ? 7.546 1.440 -8.954 1.00 85.50 89 SER A C 1
ATOM 651 O O . SER A 1 89 ? 8.289 2.375 -9.238 1.00 85.50 89 SER A O 1
ATOM 653 N N . GLU A 1 90 ? 7.960 0.171 -9.042 1.00 85.88 90 GLU A N 1
ATOM 654 C CA . GLU A 1 90 ? 9.299 -0.215 -9.537 1.00 85.88 90 GLU A CA 1
ATOM 655 C C . GLU A 1 90 ? 10.458 0.565 -8.873 1.00 85.88 90 GLU A C 1
ATOM 657 O O . GLU A 1 90 ? 11.494 0.849 -9.463 1.00 85.88 90 GLU A O 1
ATOM 662 N N . CYS A 1 91 ? 10.287 0.900 -7.594 1.00 84.38 91 CYS A N 1
ATOM 663 C CA . CYS A 1 91 ? 11.176 1.710 -6.759 1.00 84.38 91 CYS A CA 1
ATOM 664 C C . CYS A 1 91 ? 11.257 3.211 -7.072 1.00 84.38 91 CYS A C 1
ATOM 666 O O . CYS A 1 91 ? 11.942 3.911 -6.321 1.00 84.38 91 CYS A O 1
ATOM 668 N N . ALA A 1 92 ? 10.520 3.729 -8.059 1.00 86.06 92 ALA A N 1
ATOM 669 C CA . ALA A 1 92 ? 10.490 5.158 -8.382 1.00 86.06 92 ALA A CA 1
ATOM 670 C C . ALA A 1 92 ? 10.061 6.025 -7.182 1.00 86.06 92 ALA A C 1
ATOM 672 O O . ALA A 1 92 ? 10.589 7.114 -6.976 1.00 86.06 92 ALA A O 1
ATOM 673 N N . GLU A 1 93 ? 9.165 5.507 -6.334 1.00 85.44 93 GLU A N 1
ATOM 674 C CA . GLU A 1 93 ? 8.604 6.246 -5.191 1.00 85.44 93 GLU A CA 1
ATOM 675 C C . GLU A 1 93 ? 8.965 5.632 -3.830 1.00 85.44 93 GLU A C 1
ATOM 677 O O . GLU A 1 93 ? 8.339 5.923 -2.809 1.00 85.44 93 GLU A O 1
ATOM 682 N N . CYS A 1 94 ? 9.978 4.761 -3.767 1.00 87.06 94 CYS A N 1
ATOM 683 C CA . CYS A 1 94 ? 10.381 4.119 -2.509 1.00 87.06 94 CYS A CA 1
ATOM 684 C C . CYS A 1 94 ? 10.756 5.138 -1.415 1.00 87.06 94 CYS A C 1
ATOM 686 O O . CYS A 1 94 ? 10.498 4.888 -0.238 1.00 87.06 94 CYS A O 1
ATOM 688 N N . GLY A 1 95 ? 11.317 6.294 -1.791 1.00 84.88 95 GLY A N 1
ATOM 689 C CA . GLY A 1 95 ? 11.671 7.378 -0.865 1.00 84.88 95 GLY A CA 1
ATOM 690 C C . GLY A 1 95 ? 10.476 8.097 -0.227 1.00 84.88 95 GLY A C 1
ATOM 691 O O . GLY A 1 95 ? 10.655 8.798 0.764 1.00 84.88 95 GLY A O 1
ATOM 692 N N . LEU A 1 96 ? 9.265 7.896 -0.756 1.00 87.25 96 LEU A N 1
ATOM 693 C CA . LEU A 1 96 ? 8.021 8.499 -0.265 1.00 87.25 96 LEU A CA 1
ATOM 694 C C . LEU A 1 96 ? 7.178 7.511 0.564 1.00 87.25 96 LEU A C 1
ATOM 696 O O . LEU A 1 96 ? 6.110 7.864 1.063 1.00 87.25 96 LEU A O 1
ATOM 700 N N . GLY A 1 97 ? 7.664 6.274 0.730 1.00 85.75 97 GLY A N 1
ATOM 701 C CA . GLY A 1 97 ? 6.937 5.198 1.394 1.00 85.75 97 GLY A CA 1
ATOM 702 C C . GLY A 1 97 ? 6.642 5.450 2.878 1.00 85.75 97 GLY A C 1
ATOM 703 O O . GLY A 1 97 ? 7.402 6.159 3.549 1.00 85.75 97 GLY A O 1
ATOM 704 N N . PRO A 1 98 ? 5.593 4.809 3.429 1.00 93.69 98 PRO A N 1
ATOM 705 C CA . PRO A 1 98 ? 4.915 3.625 2.875 1.00 93.69 98 PRO A CA 1
ATOM 706 C C . PRO A 1 98 ? 3.949 3.896 1.719 1.00 93.69 98 PRO A C 1
ATOM 708 O O . PRO A 1 98 ? 3.219 4.879 1.747 1.00 93.69 98 PRO A O 1
ATOM 711 N N . ASN A 1 99 ? 3.945 3.008 0.721 1.00 94.94 99 ASN A N 1
ATOM 712 C CA . ASN A 1 99 ? 3.156 3.168 -0.503 1.00 94.94 99 ASN A CA 1
ATOM 713 C C . ASN A 1 99 ? 2.040 2.122 -0.588 1.00 94.94 99 ASN A C 1
ATOM 715 O O . ASN A 1 99 ? 2.247 0.959 -0.222 1.00 94.94 99 ASN A O 1
ATOM 719 N N . VAL A 1 100 ? 0.892 2.529 -1.119 1.00 94.88 100 VAL A N 1
ATOM 720 C CA . VAL A 1 100 ? -0.280 1.680 -1.353 1.00 94.88 100 VAL A CA 1
ATOM 721 C C . VAL A 1 100 ? -0.838 2.007 -2.727 1.00 94.88 100 VAL A C 1
ATOM 723 O O . VAL A 1 100 ? -1.005 3.176 -3.050 1.00 94.88 100 VAL A O 1
ATOM 726 N N . GLU A 1 101 ? -1.123 0.997 -3.530 1.00 94.19 101 GLU A N 1
ATOM 727 C CA . GLU A 1 101 ? -1.849 1.147 -4.787 1.00 94.19 101 GLU A CA 1
ATOM 728 C C . GLU A 1 101 ? -3.323 0.808 -4.566 1.00 94.19 101 GLU A C 1
ATOM 730 O O . GLU A 1 101 ? -3.645 -0.156 -3.872 1.00 94.19 101 GLU A O 1
ATOM 735 N N . VAL A 1 102 ? -4.214 1.611 -5.138 1.00 94.44 102 VAL A N 1
ATOM 736 C CA . VAL A 1 102 ? -5.664 1.437 -5.045 1.00 94.44 102 VAL A CA 1
ATOM 737 C C . VAL A 1 102 ? -6.236 1.389 -6.453 1.00 94.44 102 VAL A C 1
ATOM 739 O O . VAL A 1 102 ? -6.016 2.315 -7.232 1.00 94.44 102 VAL A O 1
ATOM 742 N N . ILE A 1 103 ? -6.988 0.333 -6.748 1.00 92.56 103 ILE A N 1
ATOM 743 C CA . ILE A 1 103 ? -7.730 0.143 -7.996 1.00 92.56 103 ILE A CA 1
ATOM 744 C C . ILE A 1 103 ? -9.216 0.209 -7.661 1.00 92.56 103 ILE A C 1
ATOM 746 O O . ILE A 1 103 ? -9.685 -0.456 -6.729 1.00 92.56 103 ILE A O 1
ATOM 750 N N . ARG A 1 104 ? -9.960 1.031 -8.398 1.00 91.00 104 ARG A N 1
ATOM 751 C CA . ARG A 1 104 ? -11.412 1.162 -8.247 1.00 91.00 104 ARG A CA 1
ATOM 752 C C . ARG A 1 104 ? -12.134 0.386 -9.334 1.00 91.00 104 ARG A C 1
ATOM 754 O O . ARG A 1 104 ? -11.610 0.222 -10.432 1.00 91.00 104 ARG A O 1
ATOM 761 N N . LYS A 1 105 ? -13.36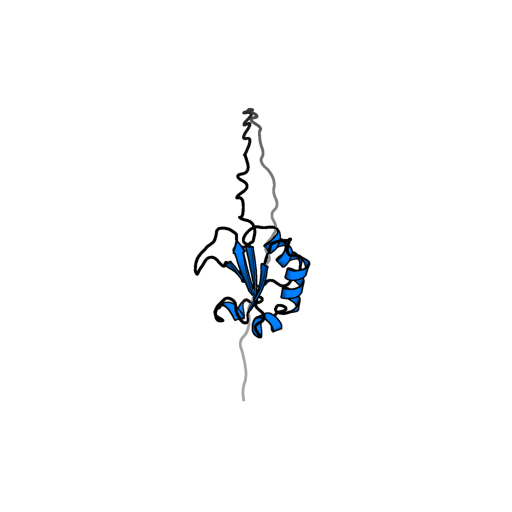0 -0.043 -9.036 1.00 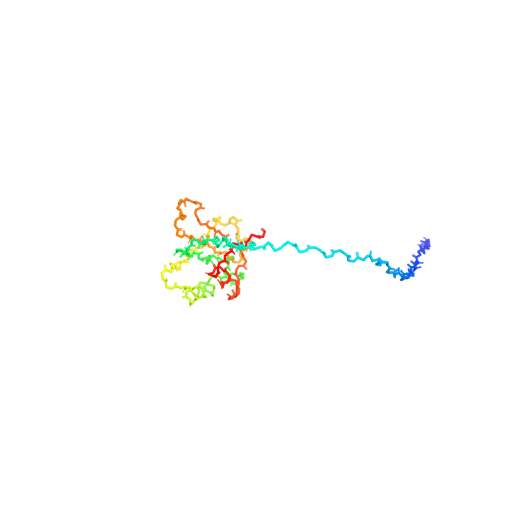88.62 105 LYS A N 1
ATOM 762 C CA . LYS A 1 105 ? -14.194 -0.737 -10.019 1.00 88.62 105 LYS A CA 1
ATOM 763 C C . LYS A 1 105 ? -14.382 0.140 -11.255 1.00 88.62 105 LYS A C 1
ATOM 765 O O . LYS A 1 105 ? -14.687 1.323 -11.143 1.00 88.62 105 LYS A O 1
ATOM 770 N N . GLY A 1 106 ? -14.190 -0.449 -12.430 1.00 85.00 106 GLY A N 1
ATOM 771 C CA . GLY A 1 106 ? -14.310 0.249 -13.713 1.00 85.00 106 GLY A CA 1
ATOM 772 C C . GLY A 1 106 ? -13.070 1.043 -14.142 1.00 85.00 106 GLY A C 1
ATOM 773 O O . GLY A 1 106 ? -13.067 1.581 -15.249 1.00 85.00 106 GLY A O 1
ATOM 774 N N . GLU A 1 107 ? -12.011 1.099 -13.326 1.00 83.25 107 GLU A N 1
ATOM 775 C CA . GLU A 1 107 ? -10.689 1.550 -13.766 1.00 83.25 107 GLU A CA 1
ATOM 776 C C . GLU A 1 107 ? -9.917 0.327 -14.286 1.00 83.25 107 GLU A C 1
ATOM 778 O O . GLU A 1 107 ? -9.468 -0.520 -13.518 1.00 83.25 107 GLU A O 1
ATOM 783 N N . GLU A 1 108 ? -9.772 0.217 -15.607 1.00 80.12 108 GLU A N 1
ATOM 784 C CA . GLU A 1 108 ? -9.021 -0.862 -16.257 1.00 80.12 108 GLU A CA 1
ATOM 785 C C . GLU A 1 108 ? -7.799 -0.321 -17.009 1.00 80.12 108 GLU A C 1
ATOM 787 O O . GLU A 1 108 ? -7.799 0.792 -17.542 1.00 80.12 108 GLU A O 1
ATOM 792 N N . GLY A 1 109 ? -6.748 -1.139 -17.083 1.00 80.62 109 GLY A N 1
ATOM 793 C CA . GLY A 1 109 ? -5.538 -0.851 -17.848 1.00 80.62 109 GLY A CA 1
ATOM 794 C C . GLY A 1 109 ? -4.281 -0.655 -16.991 1.00 80.62 109 GLY A C 1
ATOM 795 O O . GLY A 1 109 ? -4.337 -0.663 -15.763 1.00 80.62 109 GLY A O 1
ATOM 796 N N . PRO A 1 110 ? -3.117 -0.467 -17.636 1.00 77.12 110 PRO A N 1
ATOM 797 C CA . PRO A 1 110 ? -1.811 -0.449 -16.967 1.00 77.12 110 PRO A CA 1
ATOM 798 C C . PRO A 1 110 ? -1.595 0.739 -16.014 1.00 77.12 110 PRO A C 1
ATOM 800 O O . PRO A 1 110 ? -0.627 0.743 -15.265 1.00 77.12 110 PRO A O 1
ATOM 803 N N . PHE A 1 111 ? -2.482 1.738 -16.039 1.00 78.94 111 PHE A N 1
ATOM 804 C CA . PHE A 1 111 ? -2.434 2.930 -15.184 1.00 78.94 111 PHE A CA 1
ATOM 805 C C . PHE A 1 111 ? -3.710 3.106 -14.349 1.00 78.94 111 PHE A C 1
ATOM 807 O O . PHE A 1 111 ? -3.988 4.206 -13.879 1.00 78.94 111 PHE A O 1
ATOM 814 N N . ALA A 1 112 ? -4.506 2.042 -14.205 1.00 84.88 112 ALA A N 1
ATOM 815 C CA . ALA A 1 112 ? -5.715 2.060 -13.385 1.00 84.88 112 ALA A CA 1
ATOM 816 C C . ALA A 1 112 ? -5.397 2.207 -11.890 1.00 84.88 112 ALA A C 1
ATOM 818 O O . ALA A 1 112 ? -6.135 2.849 -11.152 1.00 84.88 112 ALA A O 1
ATOM 819 N N . GLY A 1 113 ? -4.276 1.639 -11.443 1.00 87.06 113 GLY A N 1
ATOM 820 C CA . GLY A 1 113 ? -3.833 1.746 -10.063 1.00 87.06 113 GLY A CA 1
ATOM 821 C C . GLY A 1 113 ? -3.356 3.151 -9.727 1.00 87.06 113 GLY A C 1
ATOM 822 O O . GLY A 1 113 ? -2.421 3.677 -10.336 1.00 87.06 113 GLY A O 1
ATOM 823 N N . LYS A 1 114 ? -3.960 3.757 -8.703 1.00 91.81 114 LYS A N 1
ATOM 824 C CA . LYS A 1 114 ? -3.428 4.984 -8.118 1.00 91.81 114 LYS A CA 1
ATOM 825 C C . LYS A 1 114 ? -2.567 4.666 -6.905 1.00 91.81 114 LYS A C 1
ATOM 827 O O . LYS A 1 114 ? -3.052 4.127 -5.912 1.00 91.81 114 LYS A O 1
ATOM 832 N N . ILE A 1 115 ? -1.316 5.109 -6.949 1.00 92.81 115 ILE A N 1
ATOM 833 C CA . ILE A 1 115 ? -0.395 5.020 -5.819 1.00 92.81 115 ILE A CA 1
ATOM 834 C C . ILE A 1 115 ? -0.625 6.187 -4.850 1.00 92.81 115 ILE A C 1
ATOM 836 O O . ILE A 1 115 ? -0.781 7.348 -5.237 1.00 92.81 115 ILE A O 1
ATOM 840 N N . ILE A 1 116 ? -0.670 5.857 -3.564 1.00 93.62 116 ILE A N 1
ATOM 841 C CA . ILE A 1 116 ? -0.793 6.765 -2.431 1.00 93.62 116 ILE A CA 1
ATOM 842 C C . ILE A 1 116 ? 0.436 6.556 -1.548 1.00 93.62 116 ILE A C 1
ATOM 844 O O . ILE A 1 116 ? 0.725 5.437 -1.116 1.00 93.62 116 ILE A O 1
ATOM 848 N N . ASN A 1 117 ? 1.161 7.637 -1.281 1.00 94.81 117 ASN A N 1
ATOM 849 C CA . ASN A 1 117 ? 2.386 7.619 -0.487 1.00 94.81 117 ASN A CA 1
ATOM 850 C C . ASN A 1 117 ? 2.135 8.062 0.960 1.00 94.81 117 ASN A C 1
ATOM 852 O O . ASN A 1 117 ? 1.202 8.810 1.250 1.00 94.81 117 ASN A O 1
ATOM 856 N N . GLY A 1 118 ? 3.029 7.662 1.864 1.00 93.19 118 GLY A N 1
ATOM 857 C CA . GLY A 1 118 ? 3.059 8.119 3.251 1.00 93.19 118 GLY A CA 1
ATOM 858 C C . GLY A 1 118 ? 1.980 7.543 4.171 1.00 93.19 118 GLY A C 1
ATOM 859 O O . GLY A 1 118 ? 1.763 8.114 5.235 1.00 93.19 118 GLY A O 1
ATOM 860 N N . VAL A 1 119 ? 1.336 6.431 3.810 1.00 93.81 119 VAL A N 1
ATOM 861 C CA . VAL A 1 119 ? 0.248 5.824 4.601 1.00 93.81 119 VAL A CA 1
ATOM 862 C C . VAL A 1 119 ? 0.820 5.138 5.840 1.00 93.81 119 VAL A C 1
ATOM 864 O O . VAL A 1 119 ? 1.590 4.184 5.712 1.00 93.81 119 VAL A O 1
ATOM 867 N N . LYS A 1 120 ? 0.485 5.610 7.045 1.00 91.81 120 LYS A N 1
ATOM 868 C CA . LYS A 1 120 ? 1.072 5.064 8.286 1.00 91.81 120 LYS A CA 1
ATOM 869 C C . LYS A 1 120 ? 0.061 4.794 9.384 1.00 91.81 120 LYS A C 1
ATOM 871 O O . LYS A 1 120 ? 0.279 3.878 10.173 1.00 91.81 120 LYS A O 1
ATOM 876 N N . THR A 1 121 ? -0.986 5.604 9.480 1.00 93.62 121 THR A N 1
ATOM 877 C CA . THR A 1 121 ? -1.943 5.530 10.586 1.00 93.62 121 THR A CA 1
ATOM 878 C C . THR A 1 121 ? -3.235 4.844 10.155 1.00 93.62 121 THR A C 1
ATOM 880 O O . THR A 1 121 ? -3.546 4.769 8.966 1.00 93.62 121 THR A O 1
ATOM 883 N N . ALA A 1 122 ? -4.013 4.369 11.130 1.00 92.38 122 ALA A N 1
ATOM 884 C CA . ALA A 1 122 ? -5.359 3.859 10.876 1.00 92.38 122 ALA A CA 1
ATOM 885 C C . ALA A 1 122 ? -6.251 4.933 10.228 1.00 92.38 122 ALA A C 1
ATOM 887 O O . ALA A 1 122 ? -6.984 4.637 9.298 1.00 92.38 122 ALA A O 1
ATOM 888 N N . GLU A 1 123 ? -6.104 6.200 10.624 1.00 92.75 123 GLU A N 1
ATOM 889 C CA . GLU A 1 123 ? -6.822 7.331 10.021 1.00 92.75 123 GLU A CA 1
ATOM 890 C C . GLU A 1 123 ? -6.501 7.502 8.528 1.00 92.75 123 GLU A C 1
ATOM 892 O O . GLU A 1 123 ? -7.358 7.902 7.743 1.00 92.75 123 GLU A O 1
ATOM 897 N N . ASP A 1 124 ? -5.262 7.225 8.107 1.00 93.12 124 ASP A N 1
ATOM 898 C CA . ASP A 1 124 ? -4.896 7.260 6.690 1.00 93.12 124 ASP A CA 1
ATOM 899 C C . ASP A 1 124 ? -5.563 6.113 5.925 1.00 93.12 124 ASP A C 1
ATOM 901 O O . ASP A 1 124 ? -6.055 6.314 4.814 1.00 93.12 124 ASP A O 1
ATOM 905 N N . VAL A 1 125 ? -5.624 4.926 6.535 1.00 93.81 125 VAL A N 1
ATOM 906 C CA . VAL A 1 125 ? -6.334 3.761 5.991 1.00 93.81 125 VAL A CA 1
ATOM 907 C C . VAL A 1 125 ? -7.830 4.061 5.868 1.00 93.81 125 VAL A C 1
ATOM 909 O O . VAL A 1 125 ? -8.410 3.838 4.807 1.00 93.81 125 VAL A O 1
ATOM 912 N N . GLU A 1 126 ? -8.442 4.658 6.891 1.00 92.31 126 GLU A N 1
ATOM 913 C CA . GLU A 1 126 ? -9.843 5.094 6.870 1.00 92.31 126 GLU A CA 1
ATOM 914 C C . GLU A 1 126 ? -10.112 6.120 5.778 1.00 92.31 126 GLU A C 1
ATOM 916 O O . GLU A 1 126 ? -11.134 6.025 5.113 1.00 92.31 126 GLU A O 1
ATOM 921 N N . LYS A 1 127 ? -9.211 7.077 5.535 1.00 91.12 127 LYS A N 1
ATOM 922 C CA . LYS A 1 127 ? -9.367 8.035 4.425 1.00 91.12 127 LYS A CA 1
ATOM 923 C C . LYS A 1 127 ? -9.315 7.339 3.069 1.00 91.12 127 LYS A C 1
ATOM 925 O O . LYS A 1 127 ? -10.056 7.698 2.161 1.00 91.12 127 LYS A O 1
ATOM 930 N N . ILE A 1 128 ? -8.442 6.346 2.918 1.00 91.12 128 ILE A N 1
ATOM 931 C CA . ILE A 1 128 ? -8.323 5.592 1.668 1.00 91.12 128 ILE A CA 1
ATOM 932 C C . ILE A 1 128 ? -9.597 4.785 1.417 1.00 91.12 128 ILE A C 1
ATOM 934 O O . ILE A 1 128 ? -10.151 4.867 0.322 1.00 91.12 128 ILE A O 1
ATOM 938 N N . LEU A 1 129 ? -10.080 4.064 2.431 1.00 89.94 129 LEU A N 1
ATOM 939 C CA . LEU A 1 129 ? -11.288 3.237 2.362 1.00 89.94 129 LEU A CA 1
ATOM 940 C C . LEU A 1 129 ? -12.582 4.069 2.303 1.00 89.94 129 LEU A C 1
ATOM 942 O O . LEU A 1 129 ? -13.520 3.713 1.597 1.00 89.94 129 LEU A O 1
ATOM 946 N N . GLY A 1 130 ? -12.615 5.187 3.029 1.00 81.25 130 GLY A N 1
ATOM 947 C CA . GLY A 1 130 ? -13.748 6.096 3.226 1.00 81.25 130 GLY A CA 1
ATOM 948 C C . GLY A 1 130 ? -13.891 7.193 2.173 1.00 81.25 130 GLY A C 1
ATOM 949 O O . GLY A 1 130 ? -14.773 8.038 2.308 1.00 81.25 130 GLY A O 1
ATOM 950 N N . ALA A 1 131 ? -13.086 7.130 1.111 1.00 63.16 131 ALA A N 1
ATOM 951 C CA . ALA A 1 131 ? -13.131 7.963 -0.086 1.00 63.16 131 ALA A CA 1
ATOM 952 C C . ALA A 1 131 ? -12.236 9.215 -0.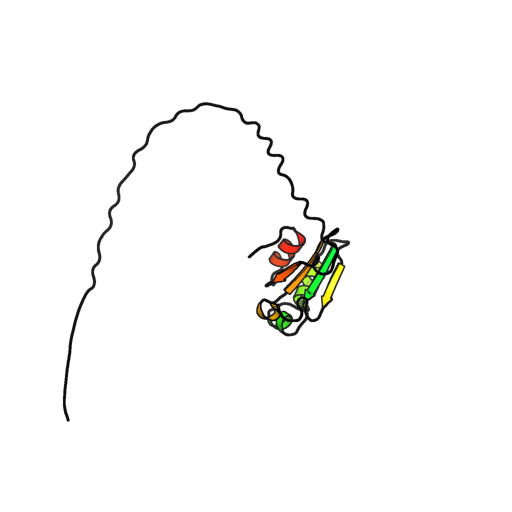133 1.00 63.16 131 ALA A C 1
ATOM 954 O O . ALA A 1 131 ? -11.831 9.833 0.843 1.00 63.16 131 ALA A O 1
ATOM 955 N N . GLN A 1 132 ? -12.075 9.628 -1.392 1.00 50.66 132 GLN A N 1
ATOM 956 C CA . GLN A 1 132 ? -11.472 10.857 -1.902 1.00 50.66 132 GLN A CA 1
ATOM 957 C C . GLN A 1 132 ? -9.943 10.916 -1.869 1.00 50.66 132 GLN A C 1
ATOM 959 O O . GLN A 1 132 ? -9.273 11.109 -0.865 1.00 50.66 132 GLN A O 1
ATOM 964 N N . GLN A 1 133 ? -9.423 10.791 -3.087 1.00 41.62 133 GLN A N 1
ATOM 965 C CA . GLN A 1 133 ? -8.056 11.022 -3.505 1.00 41.62 133 GLN A CA 1
ATOM 966 C C . GLN A 1 133 ? -7.414 12.204 -2.757 1.00 41.62 133 GLN A C 1
ATOM 968 O O . GLN A 1 133 ? -7.638 13.355 -3.129 1.00 41.62 133 GLN A O 1
ATOM 973 N N . VAL A 1 134 ? -6.546 11.936 -1.778 1.00 42.44 134 VAL A N 1
ATOM 974 C CA . VAL A 1 134 ? -5.616 12.956 -1.279 1.00 42.44 134 VAL A CA 1
ATOM 975 C C . VAL A 1 134 ? -4.648 13.248 -2.429 1.00 42.44 134 VAL A C 1
ATOM 9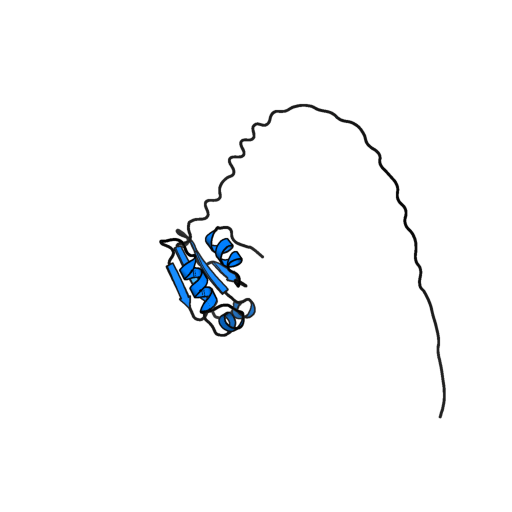77 O O . VAL A 1 134 ? -3.786 12.434 -2.761 1.00 42.44 134 VAL A O 1
ATOM 980 N N . LYS A 1 135 ? -4.875 14.354 -3.142 1.00 39.75 135 LYS A N 1
ATOM 981 C CA . LYS A 1 135 ? -3.865 14.990 -3.992 1.00 39.75 135 LYS A CA 1
ATOM 982 C C . LYS A 1 135 ? -3.040 15.878 -3.067 1.00 39.75 135 LYS A C 1
ATOM 984 O O . LYS A 1 135 ? -3.605 16.782 -2.454 1.00 39.75 135 LYS A O 1
ATOM 989 N N . LYS A 1 136 ? -1.747 15.593 -2.942 1.00 31.00 136 LYS A N 1
ATOM 990 C CA . LYS A 1 136 ? -0.774 16.515 -2.360 1.00 31.00 136 LYS A CA 1
ATOM 991 C C . LYS A 1 136 ? 0.068 17.101 -3.481 1.00 31.00 136 LYS A C 1
ATOM 993 O O . LYS A 1 136 ? 0.354 16.335 -4.426 1.00 31.00 136 LYS A O 1
#

Foldseek 3Di:
DDDDDDDDDDDDDDDDDDDDDDDDDDDDDDDDPDPPPPPPPPPPQAAWQEKEWAQAPLQVVLQGHPVPLVLCVVPADPRYHRHYDNDPPPCPCSVQDRKMWIAGPPQDDPPRTDIDGDQHDSVSSCDVNVDDDPDD

InterPro domains:
  IPR036249 Thioredoxin-like superfamily [SSF52833] (51-132)

pLDDT: mean 75.73, std 20.59, range [31.0, 96.5]

Sequence (136 aa):
MSKNLLFCALALSLSSLQLAVAYLPPSMSLSLRSNRLSTMCMCSSEPIEKITVCTGPTCSRNGGGKPLLKMFQEMAPEGVEVDSVKCVSECAECGLGPNVEVIRKGEEGPFAGKIINGVKTAEDVEKILGAQQVKK

Secondary structure (DSSP, 8-state):
---------------------------------------------PPEEEEEEE-SHHHHHTT-SHHHHHHHHHHSPTT-EEEEES-SSTTTTGGG-SEEEEEETT--STT-PEEEE---SHHHHHHHHT------

Organism: Guillardia theta (strain CCMP2712) (NCBI:txid905079)

Radius of gyration: 28.24 Å; chains: 1; bounding box: 89×61×36 Å